Protein AF-A0A537FS49-F1 (afdb_monomer_lite)

pLDDT: mean 83.22, std 15.72, range [40.19, 95.0]

Radius of gyration: 16.28 Å; chains: 1; bounding box: 58×33×28 Å

Sequence (97 aa):
MPEQEGSMQKQVPAKKRISKLELAKYDTTPLYFYTEKDSLNRVTVLKETGKEIYLVAGRYSKFEDDSRLYTPLTEEEKGEVEKQLRMGRKDALISFL

Secondary structure (DSSP, 8-state):
---------------EEEEHHHHTTB-SS-EEEEETTEEEEEEEEEEBTTSSEEEEEEEEEEEETTEEEEEPPPHHHHHHHHHHHHHH-TT-EEEE-

Structure (mmCIF, N/CA/C/O backbone):
data_AF-A0A537FS49-F1
#
_entry.id   AF-A0A537FS49-F1
#
loop_
_atom_site.group_PDB
_atom_site.id
_atom_site.type_symbol
_atom_site.la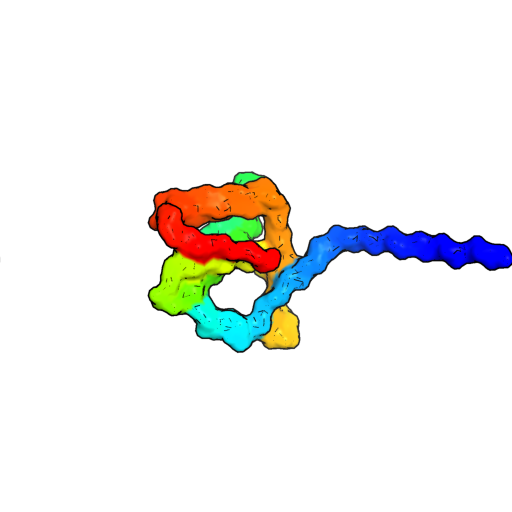bel_atom_id
_atom_site.label_alt_id
_atom_site.label_comp_id
_atom_site.label_asym_id
_atom_site.label_entity_id
_atom_site.label_seq_id
_atom_site.pdbx_PDB_ins_code
_atom_site.Cartn_x
_atom_site.Cartn_y
_atom_site.Cartn_z
_atom_site.occupancy
_atom_site.B_iso_or_equiv
_atom_site.auth_seq_id
_atom_site.auth_comp_id
_atom_site.auth_asym_id
_atom_site.auth_atom_id
_atom_site.pdbx_PDB_model_num
ATOM 1 N N . MET A 1 1 ? 46.781 -18.198 -8.111 1.00 43.09 1 MET A N 1
ATOM 2 C CA . MET A 1 1 ? 46.338 -17.029 -8.897 1.00 43.09 1 MET A CA 1
ATOM 3 C C . MET A 1 1 ? 44.842 -16.881 -8.666 1.00 43.09 1 MET A C 1
ATOM 5 O O . MET A 1 1 ? 44.166 -17.895 -8.795 1.00 43.09 1 MET A O 1
ATOM 9 N N . PRO A 1 2 ? 44.354 -15.724 -8.191 1.00 50.09 2 PRO A N 1
ATOM 10 C CA . PRO A 1 2 ? 42.953 -15.523 -7.840 1.00 50.09 2 PRO A CA 1
ATOM 11 C C . PRO A 1 2 ? 42.185 -14.880 -9.002 1.00 50.09 2 PRO A C 1
ATOM 13 O O . PRO A 1 2 ? 42.640 -13.883 -9.551 1.00 50.09 2 PRO A O 1
ATOM 16 N N . GLU A 1 3 ? 40.997 -15.388 -9.317 1.00 42.94 3 GLU A N 1
ATOM 17 C CA . GLU A 1 3 ? 39.983 -14.647 -10.074 1.00 42.94 3 GLU A CA 1
ATOM 18 C C . GLU A 1 3 ? 38.711 -14.622 -9.224 1.00 42.94 3 GLU A C 1
ATOM 20 O O . GLU A 1 3 ? 37.890 -15.535 -9.229 1.00 42.94 3 GLU A O 1
ATOM 25 N N . GLN A 1 4 ? 38.609 -13.583 -8.390 1.00 50.09 4 GLN A N 1
ATOM 26 C CA . GLN A 1 4 ? 37.340 -13.163 -7.814 1.00 50.09 4 GLN A CA 1
ATOM 27 C C . GLN A 1 4 ? 36.572 -12.420 -8.908 1.00 50.09 4 GLN A C 1
ATOM 29 O O . GLN A 1 4 ? 36.766 -11.221 -9.099 1.00 50.09 4 GLN A O 1
ATOM 34 N N . GLU A 1 5 ? 35.706 -13.123 -9.635 1.00 45.41 5 GLU A N 1
ATOM 35 C CA . GLU A 1 5 ? 34.722 -12.458 -10.483 1.00 45.41 5 GLU A CA 1
ATOM 36 C C . GLU A 1 5 ? 33.678 -11.766 -9.602 1.00 45.41 5 GLU A C 1
ATOM 38 O O . GLU A 1 5 ? 32.971 -12.370 -8.787 1.00 45.41 5 GLU A O 1
ATOM 43 N N . GLY A 1 6 ? 33.648 -10.442 -9.738 1.00 42.97 6 GLY A N 1
ATOM 44 C CA . GLY A 1 6 ? 32.782 -9.545 -9.003 1.00 42.97 6 GLY A CA 1
ATOM 45 C C . GLY A 1 6 ? 31.316 -9.868 -9.244 1.00 42.97 6 GLY A C 1
ATOM 46 O O . GLY A 1 6 ? 30.768 -9.635 -10.319 1.00 42.97 6 GLY A O 1
ATOM 47 N N . SER A 1 7 ? 30.642 -10.301 -8.185 1.00 44.09 7 SER A N 1
ATOM 48 C CA . SER A 1 7 ? 29.191 -10.219 -8.098 1.00 44.09 7 SER A CA 1
ATOM 49 C C . SER A 1 7 ? 28.800 -8.751 -7.925 1.00 44.09 7 SER A C 1
ATOM 51 O O . SER A 1 7 ? 28.467 -8.306 -6.830 1.00 44.09 7 SER A O 1
ATOM 53 N N . MET A 1 8 ? 28.822 -7.977 -9.012 1.00 41.59 8 MET A N 1
ATOM 54 C CA . MET A 1 8 ? 27.993 -6.779 -9.113 1.00 41.59 8 MET A CA 1
ATOM 55 C C . MET A 1 8 ? 26.540 -7.251 -9.191 1.00 41.59 8 MET A C 1
ATOM 57 O O . MET A 1 8 ? 25.914 -7.263 -10.252 1.00 41.59 8 MET A O 1
ATOM 61 N N . GLN A 1 9 ? 25.997 -7.673 -8.046 1.00 45.28 9 GLN A N 1
ATOM 62 C CA . GLN A 1 9 ? 24.561 -7.711 -7.851 1.00 45.28 9 GLN A CA 1
ATOM 63 C C . GLN A 1 9 ? 24.098 -6.270 -8.032 1.00 45.28 9 GLN A C 1
ATOM 65 O O . GLN A 1 9 ? 24.189 -5.448 -7.121 1.00 45.28 9 GLN A O 1
ATOM 70 N N . LYS A 1 10 ? 23.626 -5.949 -9.242 1.00 42.06 10 LYS A N 1
ATOM 71 C CA . LYS A 1 10 ? 22.656 -4.879 -9.433 1.00 42.06 10 LYS A CA 1
ATOM 72 C C . LYS A 1 10 ? 21.600 -5.150 -8.371 1.00 42.06 10 LYS A C 1
ATOM 74 O O . LYS A 1 10 ? 20.866 -6.129 -8.497 1.00 42.06 10 LYS A O 1
ATOM 79 N N . GLN A 1 11 ? 21.610 -4.366 -7.294 1.00 40.19 11 GLN A N 1
ATOM 80 C CA . GLN A 1 11 ? 20.582 -4.380 -6.264 1.00 40.19 11 GLN A CA 1
ATOM 81 C C . GLN A 1 11 ? 19.295 -3.928 -6.947 1.00 40.19 11 GLN A C 1
ATOM 83 O O . GLN A 1 11 ? 18.888 -2.773 -6.872 1.00 40.19 11 GLN A O 1
ATOM 88 N N . VAL A 1 12 ? 18.678 -4.836 -7.700 1.00 50.66 12 VAL A N 1
ATOM 89 C CA . VAL A 1 12 ? 17.267 -4.732 -8.002 1.00 50.66 12 VAL A CA 1
ATOM 90 C C . VAL A 1 12 ? 16.600 -4.702 -6.635 1.00 50.66 12 VAL A C 1
ATOM 92 O O . VAL A 1 12 ? 16.873 -5.595 -5.827 1.00 50.66 12 VAL A O 1
ATOM 95 N N . PRO A 1 13 ? 15.815 -3.662 -6.313 1.00 56.03 13 PRO A N 1
ATOM 96 C CA . PRO A 1 13 ? 15.153 -3.602 -5.026 1.00 56.03 13 PRO A CA 1
ATOM 97 C C . PRO A 1 13 ? 14.389 -4.911 -4.847 1.00 56.03 13 PRO A C 1
ATOM 99 O O . PRO A 1 13 ? 13.525 -5.244 -5.664 1.00 56.03 13 PRO A O 1
ATOM 102 N N . ALA A 1 14 ? 14.792 -5.700 -3.846 1.00 64.19 14 ALA A N 1
ATOM 103 C CA . ALA A 1 14 ? 14.229 -7.019 -3.619 1.00 64.19 14 ALA A CA 1
ATOM 104 C C . ALA A 1 14 ? 12.719 -6.845 -3.466 1.00 64.19 14 ALA A C 1
ATOM 106 O O . ALA A 1 14 ? 12.258 -6.163 -2.547 1.00 64.19 14 ALA A O 1
ATOM 107 N N . LYS A 1 15 ? 11.957 -7.392 -4.422 1.00 75.50 15 LYS A N 1
ATOM 108 C CA . LYS A 1 15 ? 10.500 -7.274 -4.426 1.00 75.50 15 LYS A CA 1
ATOM 109 C C . LYS A 1 15 ? 9.989 -7.790 -3.092 1.00 75.50 15 LYS A C 1
ATOM 111 O O . LYS A 1 15 ? 10.304 -8.909 -2.685 1.00 75.50 15 LYS A O 1
ATOM 116 N N . LYS A 1 16 ? 9.224 -6.958 -2.404 1.00 85.88 16 LYS A N 1
ATOM 117 C CA . LYS A 1 16 ? 8.678 -7.304 -1.104 1.00 85.88 16 LYS A CA 1
ATOM 118 C C . LYS A 1 16 ? 7.420 -8.137 -1.295 1.00 85.88 16 LYS A C 1
ATOM 120 O O . LYS A 1 16 ? 6.641 -7.880 -2.210 1.00 85.88 16 LYS A O 1
ATOM 125 N N . ARG A 1 17 ? 7.232 -9.148 -0.450 1.00 89.81 17 ARG A N 1
ATOM 126 C CA . ARG A 1 17 ? 6.129 -10.110 -0.558 1.00 89.81 17 ARG A CA 1
ATOM 127 C C . ARG A 1 17 ? 5.203 -10.021 0.645 1.00 89.81 17 ARG A C 1
ATOM 129 O O . ARG A 1 17 ? 5.673 -9.895 1.770 1.00 89.81 17 ARG A O 1
ATOM 136 N N . ILE A 1 18 ? 3.905 -10.132 0.388 1.00 90.38 18 ILE A N 1
ATOM 137 C CA . ILE A 1 18 ? 2.863 -10.309 1.401 1.00 90.38 18 ILE A CA 1
ATOM 138 C C . ILE A 1 18 ? 2.107 -11.587 1.052 1.00 90.38 18 ILE A C 1
ATOM 140 O O . ILE A 1 18 ? 1.468 -11.659 -0.000 1.00 90.38 18 ILE A O 1
ATOM 144 N N . SER A 1 19 ? 2.181 -12.589 1.925 1.00 90.25 19 SER A N 1
ATOM 145 C CA . SER A 1 19 ? 1.436 -13.842 1.780 1.00 90.25 19 SER A CA 1
ATOM 146 C C . SER A 1 19 ? -0.065 -13.602 1.937 1.00 90.25 19 SER A C 1
ATOM 148 O O . SER A 1 19 ? -0.477 -12.697 2.662 1.00 90.25 19 SER A O 1
ATOM 150 N N . LYS A 1 20 ? -0.911 -14.441 1.339 1.00 88.69 20 LYS A N 1
ATOM 151 C CA . LYS A 1 20 ? -2.375 -14.348 1.477 1.00 88.69 20 LYS A CA 1
ATOM 152 C C . LYS A 1 20 ? -2.866 -14.387 2.927 1.00 88.69 20 LYS A C 1
ATOM 154 O O . LYS A 1 20 ? -3.817 -13.685 3.255 1.00 88.69 20 LYS A O 1
ATOM 159 N N . LEU A 1 21 ? -2.211 -15.170 3.790 1.00 89.31 21 LEU A N 1
ATOM 160 C CA . LEU A 1 21 ? -2.532 -15.229 5.221 1.00 89.31 21 LEU A CA 1
ATOM 161 C C . LEU A 1 21 ? -2.325 -13.871 5.906 1.00 89.31 21 LEU A C 1
ATOM 163 O O . LEU A 1 21 ? -3.187 -13.420 6.652 1.00 89.31 21 LEU A O 1
ATOM 167 N N . GLU A 1 22 ? -1.211 -13.198 5.612 1.00 89.81 22 GLU A N 1
ATOM 168 C CA . GLU A 1 22 ? -0.951 -11.844 6.111 1.00 89.81 22 GLU A CA 1
ATOM 169 C C . GLU A 1 22 ? -1.925 -10.843 5.490 1.00 89.81 22 GLU A C 1
ATOM 171 O O . GLU A 1 22 ? -2.458 -9.981 6.183 1.00 89.81 22 GLU A O 1
ATOM 176 N N . LEU A 1 23 ? -2.226 -11.002 4.197 1.00 89.44 23 LEU A N 1
ATOM 177 C CA . LEU A 1 23 ? -3.180 -10.161 3.486 1.00 89.44 23 LEU A CA 1
ATOM 178 C C . LEU A 1 23 ? -4.580 -10.201 4.124 1.00 89.44 23 LEU A C 1
ATOM 180 O O . LEU A 1 23 ? -5.265 -9.184 4.126 1.00 89.44 23 LEU A O 1
ATOM 184 N N . ALA A 1 24 ? -4.983 -11.338 4.701 1.00 91.25 24 ALA A N 1
ATOM 185 C CA . ALA A 1 24 ? -6.280 -11.512 5.354 1.00 91.25 24 ALA A CA 1
ATOM 186 C C . ALA A 1 24 ? -6.470 -10.657 6.623 1.00 91.25 24 ALA A C 1
ATOM 188 O O . ALA A 1 24 ? -7.597 -10.503 7.085 1.00 91.25 24 ALA A O 1
ATOM 189 N N . LYS A 1 25 ? -5.395 -10.085 7.187 1.00 93.75 25 LYS A N 1
ATOM 190 C CA . LYS A 1 25 ? -5.477 -9.127 8.307 1.00 93.75 25 LYS A CA 1
ATOM 191 C C . LYS A 1 25 ? -5.980 -7.755 7.852 1.00 93.75 25 LYS A C 1
ATOM 193 O O . LYS A 1 25 ? -6.536 -6.990 8.646 1.00 93.75 25 LYS A O 1
ATOM 198 N N . TYR A 1 26 ? -5.770 -7.436 6.580 1.00 93.88 26 TYR A N 1
ATOM 199 C CA . TYR A 1 26 ? -6.116 -6.151 5.999 1.00 93.88 26 TYR A CA 1
ATOM 200 C C . TYR A 1 26 ? -7.518 -6.160 5.405 1.00 93.88 26 TYR A C 1
ATOM 202 O O . TYR A 1 26 ? -8.075 -7.202 5.062 1.00 93.88 26 TYR A O 1
ATOM 210 N N . ASP A 1 27 ? -8.068 -4.963 5.272 1.00 92.75 27 ASP A N 1
ATOM 211 C CA . ASP A 1 27 ? -9.346 -4.727 4.638 1.00 92.75 27 ASP A CA 1
ATOM 212 C C . ASP A 1 27 ? -9.319 -5.203 3.179 1.00 92.75 27 ASP A C 1
ATOM 214 O O . ASP A 1 27 ? -8.301 -5.121 2.480 1.00 92.75 27 ASP A O 1
ATOM 218 N N . THR A 1 28 ? -10.460 -5.694 2.701 1.00 86.19 28 THR A N 1
ATOM 219 C CA . THR A 1 28 ? -10.566 -6.273 1.350 1.00 86.19 28 THR A CA 1
ATOM 220 C C . THR A 1 28 ? -10.384 -5.227 0.253 1.00 86.19 28 THR A C 1
ATOM 222 O O . THR A 1 28 ? -9.985 -5.564 -0.866 1.00 86.19 28 THR A O 1
ATOM 225 N N . THR A 1 29 ? -10.638 -3.957 0.582 1.00 88.81 29 THR A N 1
ATOM 226 C CA . THR A 1 29 ? -10.499 -2.823 -0.330 1.00 88.81 29 THR A CA 1
ATOM 227 C C . THR A 1 29 ? -9.196 -2.071 -0.041 1.00 88.81 29 THR A C 1
ATOM 229 O O . THR A 1 29 ? -9.134 -1.298 0.919 1.00 88.81 29 THR A O 1
ATOM 232 N N . PRO A 1 30 ? -8.137 -2.265 -0.849 1.00 90.25 30 PRO A N 1
ATOM 233 C CA . PRO A 1 30 ? -6.911 -1.491 -0.716 1.00 90.25 30 PRO A CA 1
ATOM 234 C C . PRO A 1 30 ? -7.145 -0.021 -1.075 1.00 90.25 30 PRO A C 1
ATOM 236 O O . PRO A 1 30 ? -7.960 0.317 -1.933 1.00 90.25 30 PRO A O 1
ATOM 239 N N . LEU A 1 31 ? -6.361 0.850 -0.454 1.00 92.31 31 LEU A N 1
ATOM 240 C CA . LEU A 1 31 ? -6.282 2.258 -0.805 1.00 92.31 31 LEU A CA 1
ATOM 241 C C . LEU A 1 31 ? -5.202 2.448 -1.869 1.00 92.31 31 LEU A C 1
ATOM 243 O O . LEU A 1 31 ? -4.128 1.844 -1.793 1.00 92.31 31 LEU A O 1
ATOM 247 N N . TYR A 1 32 ? -5.480 3.309 -2.842 1.00 92.19 32 TYR A N 1
ATOM 248 C CA . TYR A 1 32 ? -4.544 3.630 -3.910 1.00 92.19 32 TYR A CA 1
ATOM 249 C C . TYR A 1 32 ? -4.121 5.088 -3.833 1.00 92.19 32 TYR A C 1
ATOM 251 O O . TYR A 1 32 ? -4.964 5.977 -3.742 1.00 92.19 32 TYR A O 1
ATOM 259 N N . PHE A 1 33 ? -2.813 5.303 -3.897 1.00 90.31 33 PHE A N 1
ATOM 260 C CA . PHE A 1 33 ? -2.204 6.625 -3.968 1.00 90.31 33 PHE A CA 1
ATOM 261 C C . PHE A 1 33 ? -1.361 6.725 -5.230 1.00 90.31 33 PHE A C 1
ATOM 263 O O . PHE A 1 33 ? -0.864 5.720 -5.738 1.00 90.31 33 PHE A O 1
ATOM 270 N N . TYR A 1 34 ? -1.203 7.940 -5.726 1.00 89.00 34 TYR A N 1
ATOM 271 C CA . TYR A 1 34 ? -0.365 8.241 -6.877 1.00 89.00 34 TYR A CA 1
ATOM 272 C C . TYR A 1 34 ? 0.743 9.165 -6.420 1.00 89.00 34 TYR A C 1
ATOM 274 O O . TYR A 1 34 ? 0.519 9.978 -5.515 1.00 89.00 34 TYR A O 1
ATOM 282 N N . THR A 1 35 ? 1.919 9.002 -7.021 1.00 85.38 35 THR A N 1
ATOM 283 C CA . THR A 1 35 ? 3.028 9.906 -6.759 1.00 85.38 35 THR A CA 1
ATOM 284 C C . THR A 1 35 ? 3.226 10.894 -7.899 1.00 85.38 35 THR A C 1
ATOM 286 O O . THR A 1 35 ? 2.864 10.606 -9.043 1.00 85.38 35 THR A O 1
ATOM 289 N N . GLU A 1 36 ? 3.804 12.060 -7.614 1.00 81.12 36 GLU A N 1
ATOM 290 C CA . GLU A 1 36 ? 4.082 13.081 -8.638 1.00 81.12 36 GLU A CA 1
ATOM 291 C C . GLU A 1 36 ? 5.024 12.543 -9.723 1.00 81.12 36 GLU A C 1
ATOM 293 O O . GLU A 1 36 ? 4.847 12.791 -10.914 1.00 81.12 36 GLU A O 1
ATOM 298 N N . LYS A 1 37 ? 5.999 11.729 -9.309 1.00 76.81 37 LYS A N 1
ATOM 299 C CA . LYS A 1 37 ? 7.005 11.122 -10.188 1.00 76.81 37 LYS A CA 1
ATOM 300 C C . LYS A 1 37 ? 6.427 10.051 -11.114 1.00 76.81 37 LYS A C 1
ATOM 302 O O . LYS A 1 37 ? 6.982 9.800 -12.179 1.00 76.81 37 LYS A O 1
ATOM 307 N N . ASP A 1 38 ? 5.338 9.407 -10.700 1.00 71.25 38 ASP A N 1
ATOM 308 C CA . ASP A 1 38 ? 4.686 8.365 -11.479 1.00 71.25 38 ASP A CA 1
ATOM 309 C C . ASP A 1 38 ? 3.184 8.322 -11.170 1.00 71.25 38 ASP A C 1
ATOM 311 O O . ASP A 1 38 ? 2.688 7.558 -10.334 1.00 71.25 38 ASP A O 1
ATOM 315 N N . SER A 1 39 ? 2.451 9.185 -11.870 1.00 75.38 39 SER A N 1
ATOM 316 C CA . SER A 1 39 ? 1.007 9.345 -11.686 1.00 75.38 39 SER A CA 1
ATOM 317 C C . SER A 1 39 ? 0.184 8.222 -12.326 1.00 75.38 39 SER A C 1
ATOM 319 O O . SER A 1 39 ? -1.033 8.192 -12.172 1.00 75.38 39 SER A O 1
ATOM 321 N N . LEU A 1 40 ? 0.825 7.297 -13.047 1.00 76.94 40 LEU A N 1
ATOM 322 C CA . LEU A 1 40 ? 0.168 6.166 -13.706 1.00 76.94 40 LEU A CA 1
ATOM 323 C C . LEU A 1 40 ? 0.283 4.879 -12.876 1.00 76.94 40 LEU A C 1
ATOM 325 O O . LEU A 1 40 ? -0.615 4.034 -12.911 1.00 76.94 40 LEU A O 1
ATOM 329 N N . ASN A 1 41 ? 1.350 4.729 -12.089 1.00 83.88 41 ASN A N 1
ATOM 330 C CA . ASN A 1 41 ? 1.596 3.549 -11.271 1.00 83.88 41 ASN A CA 1
ATOM 331 C C . ASN A 1 41 ? 1.146 3.755 -9.825 1.00 83.88 41 ASN A C 1
ATOM 333 O O . ASN A 1 41 ? 1.886 4.247 -8.969 1.00 83.88 41 ASN A O 1
ATOM 337 N N . ARG A 1 42 ? -0.063 3.263 -9.540 1.00 90.62 42 ARG A N 1
ATOM 338 C CA . ARG A 1 42 ? -0.663 3.293 -8.203 1.00 90.62 42 ARG A CA 1
ATOM 339 C C . ARG A 1 42 ? 0.189 2.582 -7.145 1.00 90.62 42 ARG A C 1
ATOM 341 O O . ARG A 1 42 ? 0.580 1.418 -7.285 1.00 90.62 42 ARG A O 1
ATOM 348 N N . VAL A 1 43 ? 0.377 3.265 -6.027 1.00 93.00 43 VAL A N 1
ATOM 349 C CA . VAL A 1 43 ? 0.879 2.713 -4.774 1.00 93.00 43 VAL A CA 1
ATOM 350 C C . VAL A 1 43 ? -0.272 2.044 -4.039 1.00 93.00 43 VAL A C 1
ATOM 352 O O . VAL A 1 43 ? -1.329 2.636 -3.842 1.00 93.00 43 VAL A O 1
ATOM 355 N N . THR A 1 44 ? -0.065 0.799 -3.626 1.00 94.38 44 THR A N 1
ATOM 356 C CA . THR A 1 44 ? -1.017 0.041 -2.816 1.00 94.38 44 THR A CA 1
ATOM 357 C C . THR A 1 44 ? -0.756 0.292 -1.339 1.00 94.38 44 THR A C 1
ATOM 359 O O . THR A 1 44 ? 0.355 0.077 -0.849 1.00 94.38 44 THR A O 1
ATOM 362 N N . VAL A 1 45 ? -1.804 0.690 -0.627 1.00 94.56 45 VAL A N 1
ATOM 363 C CA . VAL A 1 45 ? -1.820 0.839 0.825 1.00 94.56 45 VAL A CA 1
ATOM 364 C C . VAL A 1 45 ? -2.912 -0.061 1.391 1.00 94.56 45 VAL A C 1
ATOM 366 O O . VAL A 1 45 ? -4.055 -0.041 0.939 1.00 94.56 45 VAL A O 1
ATOM 369 N N . LEU A 1 46 ? -2.555 -0.871 2.378 1.00 94.88 46 LEU A N 1
ATOM 370 C CA . LEU A 1 46 ? -3.440 -1.822 3.035 1.00 94.88 46 LEU A CA 1
ATOM 371 C C . LEU A 1 46 ? -3.778 -1.303 4.430 1.00 94.88 46 LEU A C 1
ATOM 373 O O . LEU A 1 46 ? -2.878 -0.951 5.184 1.00 94.88 46 LEU A O 1
ATOM 377 N N . LYS A 1 47 ? -5.060 -1.250 4.784 1.00 95.00 47 LYS A N 1
ATOM 378 C CA . LYS A 1 47 ? -5.513 -0.862 6.126 1.00 95.00 47 LYS A CA 1
ATOM 379 C C . LYS A 1 47 ? -5.815 -2.123 6.928 1.00 95.00 47 LYS A C 1
ATOM 381 O O . LYS A 1 47 ? -6.488 -2.995 6.398 1.00 95.00 47 LYS A O 1
ATOM 386 N N . GLU A 1 48 ? -5.333 -2.257 8.160 1.00 93.81 48 GLU A N 1
ATOM 387 C CA . GLU A 1 48 ? -5.751 -3.374 9.019 1.00 93.81 48 GLU A CA 1
ATOM 388 C C . GLU A 1 48 ? -7.251 -3.280 9.333 1.00 93.81 48 GLU A C 1
ATOM 390 O O . GLU A 1 48 ? -7.773 -2.205 9.643 1.00 93.81 48 GLU A O 1
ATOM 395 N N . THR A 1 49 ? -7.951 -4.414 9.270 1.00 91.81 49 THR A N 1
ATOM 396 C CA . THR A 1 49 ? -9.406 -4.460 9.467 1.00 91.81 49 THR A CA 1
ATOM 397 C C . THR A 1 49 ? -9.781 -3.924 10.849 1.00 91.81 49 THR A C 1
ATOM 399 O O . THR A 1 49 ? -9.264 -4.380 11.869 1.00 91.81 49 THR A O 1
ATOM 402 N N . GLY A 1 50 ? -10.689 -2.944 10.886 1.00 89.56 50 GLY A N 1
ATOM 403 C CA . GLY A 1 50 ? -11.184 -2.350 12.133 1.00 89.56 50 GLY A CA 1
ATOM 404 C C . GLY A 1 50 ? -10.181 -1.470 12.892 1.00 89.56 50 GLY A C 1
ATOM 405 O O . GLY A 1 50 ? -10.484 -1.055 14.007 1.00 89.56 50 GLY A O 1
ATOM 406 N N . LYS A 1 51 ? -9.008 -1.162 12.318 1.00 92.44 51 LYS A N 1
ATOM 407 C CA . LYS A 1 51 ? -7.969 -0.346 12.968 1.00 92.44 51 LYS A CA 1
ATOM 408 C C . LYS A 1 51 ? -7.497 0.803 12.083 1.00 92.44 51 LYS A C 1
ATOM 410 O O . LYS A 1 51 ? -7.597 0.750 10.862 1.00 92.44 51 LYS A O 1
ATOM 415 N N . GLU A 1 52 ? -6.904 1.827 12.687 1.00 91.44 52 GLU A N 1
ATOM 416 C CA . GLU A 1 52 ? -6.233 2.922 11.968 1.00 91.44 52 GLU A CA 1
ATOM 417 C C . GLU A 1 52 ? -4.740 2.637 11.744 1.00 91.44 52 GLU A C 1
ATOM 419 O O . GLU A 1 52 ? -3.879 3.486 11.962 1.00 91.44 52 GLU A O 1
ATOM 424 N N . ILE A 1 53 ? -4.435 1.413 11.308 1.00 93.38 53 ILE A N 1
ATOM 425 C CA . ILE A 1 53 ? -3.078 0.955 10.999 1.00 93.38 53 ILE A CA 1
ATOM 426 C C . ILE A 1 53 ? -2.988 0.714 9.495 1.00 93.38 53 ILE A C 1
ATOM 428 O O . ILE A 1 53 ? -3.819 0.004 8.930 1.00 93.38 53 ILE A O 1
ATOM 432 N N . TYR A 1 54 ? -1.992 1.309 8.847 1.00 94.12 54 TYR A N 1
ATOM 433 C CA . TYR A 1 54 ? -1.830 1.314 7.399 1.00 94.12 54 TYR A CA 1
ATOM 434 C C . TYR A 1 54 ? -0.443 0.795 7.021 1.00 94.12 54 TYR A C 1
ATOM 436 O O . TYR A 1 54 ? 0.575 1.310 7.475 1.00 94.12 54 TYR A O 1
ATOM 444 N N . LEU A 1 55 ? -0.402 -0.203 6.145 1.00 94.81 55 LEU A N 1
ATOM 445 C CA . LEU A 1 55 ? 0.809 -0.709 5.520 1.00 94.81 55 LEU A CA 1
ATOM 446 C C . LEU A 1 55 ? 0.906 -0.179 4.089 1.00 94.81 55 LEU A C 1
ATOM 448 O O . LEU A 1 55 ? 0.115 -0.543 3.217 1.00 94.81 55 LEU A O 1
ATOM 452 N N . VAL A 1 56 ? 1.912 0.643 3.823 1.00 95.00 56 VAL A N 1
ATOM 453 C CA . VAL A 1 56 ? 2.293 1.057 2.475 1.00 95.00 56 VAL A CA 1
ATOM 454 C C . VAL A 1 56 ? 3.085 -0.085 1.838 1.00 95.00 56 VAL A C 1
ATOM 456 O O . VAL A 1 56 ? 4.284 -0.240 2.069 1.00 95.00 56 VAL A O 1
ATOM 459 N N . ALA A 1 57 ? 2.394 -0.913 1.053 1.00 92.19 57 ALA A N 1
ATOM 460 C CA . ALA A 1 57 ? 2.974 -2.099 0.425 1.00 92.19 57 ALA A CA 1
ATOM 461 C C . ALA A 1 57 ? 3.886 -1.745 -0.760 1.00 92.19 57 ALA A C 1
ATOM 463 O O . ALA A 1 57 ? 4.843 -2.458 -1.045 1.00 92.19 57 ALA A O 1
ATOM 464 N N . GLY A 1 58 ? 3.602 -0.632 -1.440 1.00 92.69 58 GLY A N 1
ATOM 465 C CA . GLY A 1 58 ? 4.328 -0.186 -2.627 1.00 92.69 58 GLY A CA 1
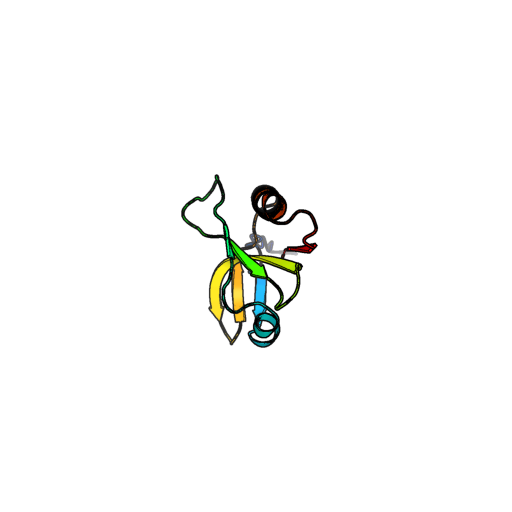ATOM 466 C C . GLY A 1 58 ? 3.564 -0.474 -3.91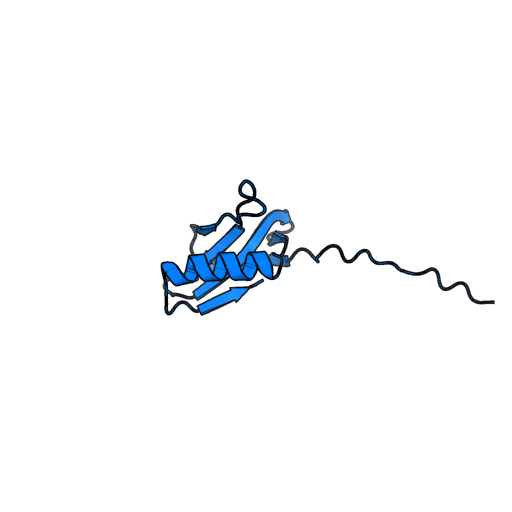4 1.00 92.69 58 GLY A C 1
ATOM 467 O O . GLY A 1 58 ? 2.336 -0.592 -3.915 1.00 92.69 58 GLY A O 1
ATOM 468 N N . ARG A 1 59 ? 4.265 -0.556 -5.044 1.00 92.12 59 ARG A N 1
ATOM 469 C CA . ARG A 1 59 ? 3.623 -0.748 -6.353 1.00 92.12 59 ARG A CA 1
ATOM 470 C C . ARG A 1 59 ? 3.389 -2.220 -6.614 1.00 92.12 59 ARG A C 1
ATOM 472 O O . ARG A 1 59 ? 4.336 -3.003 -6.591 1.00 92.12 59 ARG A O 1
ATOM 479 N N . TYR A 1 60 ? 2.141 -2.599 -6.869 1.00 90.94 60 TYR A N 1
ATOM 480 C CA . TYR A 1 60 ? 1.819 -3.988 -7.178 1.00 90.94 60 TYR A CA 1
ATOM 481 C C . TYR A 1 60 ? 2.597 -4.445 -8.417 1.00 90.94 60 TYR A C 1
ATOM 483 O O . TYR A 1 60 ? 2.500 -3.834 -9.476 1.00 90.94 60 TYR A O 1
ATOM 491 N N . SER A 1 61 ? 3.373 -5.515 -8.261 1.00 89.12 61 SER A N 1
ATOM 492 C CA . SER A 1 61 ? 4.138 -6.134 -9.342 1.00 89.12 61 SER A CA 1
ATOM 493 C C . SER A 1 61 ? 3.369 -7.309 -9.940 1.00 89.12 61 SER A C 1
ATOM 495 O O . SER A 1 61 ? 3.054 -7.308 -11.125 1.00 89.12 61 SER A O 1
ATOM 497 N N . LYS A 1 62 ? 3.115 -8.345 -9.134 1.00 89.88 62 LYS A N 1
ATOM 498 C CA . LYS A 1 62 ? 2.472 -9.594 -9.566 1.00 89.88 62 LYS A CA 1
ATOM 499 C C . LYS A 1 62 ? 2.017 -10.422 -8.365 1.00 89.88 62 LYS A C 1
ATOM 501 O O . LYS A 1 62 ? 2.379 -10.122 -7.228 1.00 89.88 62 LYS A O 1
ATOM 506 N N . PHE A 1 63 ? 1.273 -11.485 -8.637 1.00 87.94 63 PHE A N 1
ATOM 507 C CA . PHE A 1 63 ? 0.954 -12.539 -7.680 1.00 87.94 63 PHE A CA 1
ATOM 508 C C . PHE A 1 63 ? 1.779 -13.787 -8.020 1.00 87.94 63 PHE A C 1
ATOM 510 O O . PHE A 1 63 ? 1.862 -14.151 -9.191 1.00 87.94 63 PHE A O 1
ATOM 517 N N . GLU A 1 64 ? 2.418 -14.403 -7.028 1.00 90.00 64 GLU A N 1
ATOM 518 C CA . GLU A 1 64 ? 3.272 -15.592 -7.175 1.00 90.00 64 GLU A CA 1
ATOM 519 C C . GLU A 1 64 ? 3.175 -16.437 -5.903 1.00 90.00 64 GLU A C 1
ATOM 521 O O . GLU A 1 64 ? 3.232 -15.870 -4.815 1.00 90.00 64 GLU A O 1
ATOM 526 N N . ASP A 1 65 ? 3.003 -17.757 -6.041 1.00 82.00 65 ASP A N 1
ATOM 527 C CA . ASP A 1 65 ? 2.957 -18.724 -4.928 1.00 82.00 65 ASP A CA 1
ATOM 528 C C . ASP A 1 65 ? 2.183 -18.219 -3.697 1.00 82.00 65 ASP A C 1
ATOM 530 O O . ASP A 1 65 ? 2.701 -18.095 -2.587 1.00 82.00 65 ASP A O 1
ATOM 534 N N . ASP A 1 66 ? 0.921 -17.850 -3.925 1.00 87.31 66 ASP A N 1
ATOM 535 C CA . ASP A 1 66 ? -0.007 -17.359 -2.897 1.00 87.31 66 ASP A CA 1
ATOM 536 C C . ASP A 1 66 ? 0.397 -16.024 -2.225 1.00 87.31 66 ASP A C 1
ATOM 538 O O . ASP A 1 66 ? -0.154 -15.614 -1.201 1.00 87.31 66 ASP A O 1
ATOM 542 N N . SER A 1 67 ? 1.345 -15.298 -2.818 1.00 89.38 67 SER A N 1
ATOM 543 C CA . SER A 1 67 ? 1.876 -14.035 -2.311 1.00 89.38 67 SER A CA 1
ATOM 544 C C . SER A 1 67 ? 1.710 -12.899 -3.316 1.00 89.38 67 SER A C 1
ATOM 546 O O . SER A 1 67 ? 1.926 -13.050 -4.518 1.00 89.38 67 SER A O 1
ATOM 548 N N . ARG A 1 68 ? 1.367 -11.705 -2.825 1.00 91.31 68 ARG A N 1
ATOM 549 C CA . ARG A 1 68 ? 1.427 -10.468 -3.613 1.00 91.31 68 ARG A CA 1
ATOM 550 C C . ARG A 1 68 ? 2.821 -9.872 -3.509 1.00 91.31 68 ARG A C 1
ATOM 552 O O . ARG A 1 68 ? 3.320 -9.651 -2.406 1.00 91.31 68 ARG A O 1
ATOM 559 N N . LEU A 1 69 ? 3.427 -9.595 -4.658 1.00 92.31 69 LEU A N 1
ATOM 560 C CA . LEU A 1 69 ? 4.713 -8.927 -4.752 1.00 92.31 69 LEU A CA 1
ATOM 561 C C . LEU A 1 69 ? 4.519 -7.451 -5.041 1.00 92.31 69 LEU A C 1
ATOM 563 O O . LEU A 1 69 ? 3.731 -7.065 -5.909 1.00 92.31 69 LEU A O 1
ATOM 567 N N . TYR A 1 70 ? 5.325 -6.651 -4.362 1.00 92.00 70 TYR A N 1
ATOM 568 C CA . TYR A 1 70 ? 5.352 -5.214 -4.496 1.00 92.00 70 TYR A CA 1
ATOM 569 C C . TYR A 1 70 ? 6.770 -4.731 -4.768 1.00 92.00 70 TYR A C 1
ATOM 571 O O . TYR A 1 70 ? 7.746 -5.200 -4.175 1.00 92.00 70 TYR A O 1
ATOM 579 N N . THR A 1 71 ? 6.876 -3.777 -5.682 1.00 91.19 71 THR A N 1
ATOM 580 C CA . THR A 1 71 ? 8.087 -2.987 -5.844 1.00 91.19 71 THR A CA 1
ATOM 581 C C . THR A 1 71 ? 8.108 -1.957 -4.717 1.00 91.19 71 THR A C 1
ATOM 583 O O . THR A 1 71 ? 7.134 -1.202 -4.585 1.00 91.19 71 THR A O 1
ATOM 586 N N . PRO A 1 72 ? 9.169 -1.925 -3.893 1.00 89.19 72 PRO A N 1
ATOM 587 C CA . PRO A 1 72 ? 9.270 -0.944 -2.827 1.00 89.19 72 PRO A CA 1
ATOM 588 C C . PRO A 1 72 ? 9.368 0.465 -3.413 1.00 89.19 72 PRO A C 1
ATOM 590 O O . PRO A 1 72 ? 9.838 0.667 -4.533 1.00 89.19 72 PRO A O 1
ATOM 593 N N . LEU A 1 73 ? 8.903 1.427 -2.630 1.00 89.69 73 LEU A N 1
ATOM 594 C CA . LEU A 1 73 ? 8.963 2.846 -2.956 1.00 89.69 73 LEU A CA 1
ATOM 595 C C . LEU A 1 73 ? 10.326 3.427 -2.577 1.00 89.69 73 LEU A C 1
ATOM 597 O O . LEU A 1 73 ? 10.954 2.958 -1.619 1.00 89.69 73 LEU A O 1
ATOM 601 N N . THR A 1 74 ? 10.750 4.476 -3.277 1.00 89.75 74 THR A N 1
ATOM 602 C CA . THR A 1 74 ? 11.883 5.305 -2.843 1.00 89.75 74 THR A CA 1
ATOM 603 C C . THR A 1 74 ? 11.517 6.119 -1.600 1.00 89.75 74 THR A C 1
ATOM 605 O O . THR A 1 74 ? 10.344 6.259 -1.259 1.00 89.75 74 THR A O 1
ATOM 608 N N . GLU A 1 75 ? 12.506 6.668 -0.893 1.00 90.06 75 GLU A N 1
ATOM 609 C CA . GLU A 1 75 ? 12.249 7.504 0.292 1.00 90.06 75 GLU A CA 1
ATOM 610 C C . GLU A 1 75 ? 11.393 8.737 -0.028 1.00 90.06 75 GLU A C 1
ATOM 612 O O . GLU A 1 75 ? 10.491 9.071 0.738 1.00 90.06 75 GLU A O 1
ATOM 617 N N . GLU A 1 76 ? 11.610 9.348 -1.197 1.00 89.81 76 GLU A N 1
ATOM 618 C CA . GLU A 1 76 ? 10.798 10.460 -1.707 1.00 89.81 76 GLU A CA 1
ATOM 619 C C . GLU A 1 76 ? 9.317 10.060 -1.811 1.00 89.81 76 GLU A C 1
ATOM 621 O O . GLU A 1 76 ? 8.430 10.716 -1.265 1.00 89.81 76 GLU A O 1
ATOM 626 N N . GLU A 1 77 ? 9.054 8.922 -2.455 1.00 90.56 77 GLU A N 1
ATOM 627 C CA . GLU A 1 77 ? 7.706 8.394 -2.665 1.00 90.56 77 GLU A CA 1
ATOM 628 C C . GLU A 1 77 ? 7.040 7.984 -1.350 1.00 90.56 77 GLU A C 1
ATOM 630 O O . GLU A 1 77 ? 5.840 8.190 -1.166 1.00 90.56 77 GLU A O 1
ATOM 635 N N . LYS A 1 78 ? 7.814 7.425 -0.412 1.00 91.56 78 LYS A N 1
ATOM 636 C CA . LYS A 1 78 ? 7.325 7.100 0.933 1.00 91.56 78 LYS A CA 1
ATOM 637 C C . LYS A 1 78 ? 6.860 8.354 1.663 1.00 91.56 78 LYS A C 1
ATOM 639 O O . LYS A 1 78 ? 5.764 8.337 2.218 1.00 91.56 78 LYS A O 1
ATOM 644 N N . GLY A 1 79 ? 7.656 9.424 1.633 1.00 91.56 79 GLY A N 1
ATOM 645 C CA . GLY A 1 79 ? 7.313 10.694 2.275 1.00 91.56 79 GLY A CA 1
ATOM 646 C C . GLY A 1 79 ? 6.045 11.318 1.694 1.00 91.56 79 GLY A C 1
ATOM 647 O O . GLY A 1 79 ? 5.184 11.798 2.4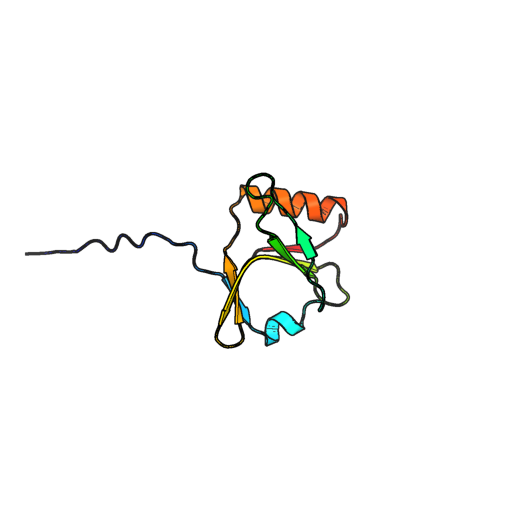32 1.00 91.56 79 GLY A O 1
ATOM 648 N N . GLU A 1 80 ? 5.878 11.251 0.375 1.00 92.19 80 GLU A N 1
ATOM 649 C CA . GLU A 1 80 ? 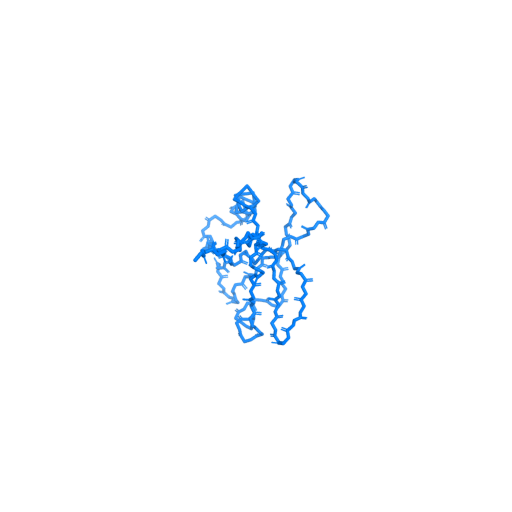4.691 11.776 -0.295 1.00 92.19 80 GLU A CA 1
ATOM 650 C C . GLU A 1 80 ? 3.424 10.978 0.044 1.00 92.19 80 GLU A C 1
ATOM 652 O O . GLU A 1 80 ? 2.398 11.559 0.407 1.00 92.19 80 GLU A O 1
ATOM 657 N N . VAL A 1 81 ? 3.498 9.644 -0.005 1.00 91.88 81 VAL A N 1
ATOM 658 C CA . VAL A 1 81 ? 2.373 8.766 0.350 1.00 91.88 81 VAL A CA 1
ATOM 659 C C . VAL A 1 81 ? 2.021 8.899 1.833 1.00 91.88 81 VAL A C 1
ATOM 661 O O . VAL A 1 81 ? 0.839 8.949 2.175 1.00 91.88 81 VAL A O 1
ATOM 664 N N . GLU A 1 82 ? 3.014 9.020 2.719 1.00 92.81 82 GLU A N 1
ATOM 665 C CA . GLU A 1 82 ? 2.788 9.265 4.147 1.00 92.81 82 GLU A CA 1
ATOM 666 C C . GLU A 1 82 ? 2.062 10.589 4.384 1.00 92.81 82 GLU A C 1
ATOM 668 O O . GLU A 1 82 ? 1.068 10.631 5.114 1.00 92.81 82 GLU A O 1
ATOM 673 N N . LYS A 1 83 ? 2.516 11.666 3.733 1.00 91.75 83 LYS A N 1
ATOM 674 C CA . LYS A 1 83 ? 1.886 12.985 3.825 1.00 91.75 83 LYS A CA 1
ATOM 675 C C . LYS A 1 83 ? 0.425 12.926 3.379 1.00 91.75 83 LYS A C 1
ATOM 677 O O . LYS A 1 83 ? -0.445 13.417 4.098 1.00 91.75 83 LYS A O 1
ATOM 682 N N . GLN A 1 84 ? 0.143 12.285 2.242 1.00 90.69 84 GLN A N 1
ATOM 683 C CA . GLN A 1 84 ? -1.225 12.100 1.743 1.00 90.69 84 GLN A CA 1
ATOM 684 C C . GLN A 1 84 ? -2.089 11.282 2.721 1.00 90.69 84 GLN A C 1
ATOM 686 O O . GLN A 1 84 ? -3.229 11.655 3.004 1.00 90.69 84 GLN A O 1
ATOM 691 N N . LEU A 1 85 ? -1.547 10.201 3.295 1.00 90.50 85 LEU A N 1
ATOM 692 C CA . LEU A 1 85 ? -2.224 9.389 4.312 1.00 90.50 85 LEU A CA 1
ATOM 693 C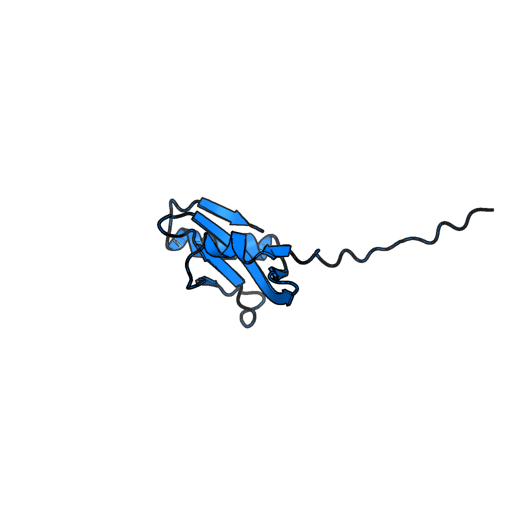 C . LEU A 1 85 ? -2.573 10.201 5.564 1.00 90.50 85 LEU A C 1
ATOM 695 O O . LEU A 1 85 ? -3.711 10.135 6.036 1.00 90.50 85 LEU A O 1
ATOM 699 N N . ARG A 1 86 ? -1.622 10.989 6.075 1.00 90.88 86 ARG A N 1
ATOM 700 C CA . ARG A 1 86 ? -1.793 11.790 7.294 1.00 90.88 86 ARG A CA 1
ATOM 701 C C . ARG A 1 86 ? -2.715 12.991 7.118 1.00 90.88 86 ARG A C 1
ATOM 703 O O . ARG A 1 86 ? -3.333 13.406 8.095 1.00 90.88 86 ARG A O 1
ATOM 710 N N . MET A 1 87 ? -2.863 13.529 5.904 1.00 86.62 87 MET A N 1
ATOM 711 C CA . MET A 1 87 ? -3.838 14.599 5.642 1.00 86.62 87 MET A CA 1
ATOM 712 C C . MET A 1 87 ? -5.272 14.153 5.954 1.00 86.62 87 MET A C 1
ATOM 714 O O . MET A 1 87 ? -6.047 14.942 6.489 1.00 86.62 87 MET A O 1
ATOM 718 N N . GLY A 1 88 ? -5.609 12.892 5.665 1.00 77.75 88 GLY A N 1
ATOM 719 C CA . GLY A 1 88 ? -6.916 12.317 5.990 1.00 77.75 88 GLY A CA 1
ATOM 720 C C . GLY A 1 88 ? -6.987 11.609 7.347 1.00 77.75 88 GLY A C 1
ATOM 721 O O . GLY A 1 88 ? -8.084 11.461 7.877 1.00 77.75 88 GLY A O 1
ATOM 722 N N . ARG A 1 89 ? -5.853 11.147 7.900 1.00 84.44 89 ARG A N 1
ATOM 723 C CA . ARG A 1 89 ? -5.785 10.321 9.123 1.00 84.44 89 ARG A CA 1
ATOM 724 C C . ARG A 1 89 ? -4.589 10.713 10.001 1.00 84.44 89 ARG A C 1
ATOM 726 O O . ARG A 1 89 ? -3.524 10.106 9.917 1.00 84.44 89 ARG A O 1
ATOM 733 N N . LYS A 1 90 ? -4.747 11.754 10.821 1.00 80.25 90 LYS A N 1
ATOM 734 C CA . LYS A 1 90 ? -3.643 12.353 11.596 1.00 80.25 90 LYS A CA 1
ATOM 735 C C . LYS A 1 90 ? -3.014 11.401 12.623 1.00 80.25 90 LYS A C 1
ATOM 737 O O . LYS A 1 90 ? -1.802 11.450 12.802 1.00 80.25 90 LYS A O 1
ATOM 742 N N . ASP A 1 91 ? -3.814 10.523 13.220 1.00 86.12 91 ASP A N 1
ATOM 743 C CA . ASP A 1 91 ? -3.403 9.596 14.287 1.00 86.12 91 ASP A CA 1
ATOM 744 C C . ASP A 1 91 ? -3.124 8.166 13.785 1.00 86.12 91 ASP A C 1
ATOM 746 O O . ASP A 1 91 ? -2.920 7.240 14.569 1.00 86.12 91 ASP A O 1
ATOM 750 N N . ALA A 1 92 ? -3.107 7.966 12.465 1.00 88.81 92 ALA A N 1
ATOM 751 C CA . ALA A 1 92 ? -2.864 6.660 11.872 1.00 88.81 92 ALA A CA 1
ATOM 752 C C . ALA A 1 92 ? -1.433 6.159 12.113 1.00 88.81 92 ALA A C 1
ATOM 754 O O . ALA A 1 92 ? -0.455 6.871 11.869 1.00 88.81 92 ALA A O 1
ATOM 755 N N . LEU A 1 93 ? -1.304 4.880 12.472 1.00 92.94 93 LEU A N 1
ATOM 756 C CA . LEU A 1 93 ? -0.015 4.193 12.466 1.00 92.94 93 LEU A CA 1
ATOM 757 C C . LEU A 1 93 ? 0.310 3.764 11.037 1.00 92.94 93 LEU A C 1
ATOM 759 O O . LEU A 1 93 ? -0.426 2.983 10.436 1.00 92.94 93 LEU A O 1
ATOM 763 N N . ILE A 1 94 ? 1.411 4.271 10.490 1.00 93.94 94 ILE A N 1
ATOM 764 C CA . ILE A 1 94 ? 1.837 4.000 9.114 1.00 93.94 94 ILE A CA 1
ATOM 765 C C . ILE A 1 94 ? 3.124 3.177 9.155 1.00 93.94 94 ILE A C 1
ATOM 767 O O . ILE A 1 94 ? 4.066 3.506 9.870 1.00 93.94 94 ILE A O 1
ATOM 771 N N . SER A 1 95 ? 3.157 2.083 8.403 1.00 92.44 95 SER A N 1
ATOM 772 C CA . SER A 1 95 ? 4.327 1.221 8.225 1.00 92.44 95 SER A CA 1
ATOM 773 C C . SER A 1 95 ? 4.604 1.005 6.744 1.00 92.44 95 SER A C 1
ATOM 775 O O . SER A 1 95 ? 3.701 1.103 5.915 1.00 92.44 95 SER A O 1
ATOM 777 N N . PHE A 1 96 ? 5.851 0.686 6.405 1.00 91.31 96 PHE A N 1
ATOM 778 C CA . PHE A 1 96 ? 6.291 0.442 5.032 1.00 91.31 96 PHE A CA 1
ATOM 779 C C . PHE A 1 96 ? 6.825 -0.979 4.905 1.00 91.31 96 PHE A C 1
ATOM 781 O O . PHE A 1 96 ? 7.511 -1.463 5.805 1.00 91.31 96 PHE A O 1
ATOM 788 N N . LEU A 1 97 ? 6.505 -1.625 3.786 1.00 86.88 97 LEU A N 1
ATOM 789 C CA . LEU A 1 97 ? 6.909 -2.999 3.501 1.00 86.88 97 LEU A CA 1
ATOM 790 C C . LEU A 1 97 ? 8.403 -3.129 3.142 1.00 86.88 97 LEU A C 1
ATOM 792 O O . LEU A 1 97 ? 8.946 -2.276 2.403 1.00 86.88 97 LEU A O 1
#

Foldseek 3Di:
DDDPDDPPPPCQPPWDKDALVNLVQFDPDWDWDADPVGRPFTFTWTHGPPDLEIERAAGFDDDDPRITTHRFDDPNRVVVVVVVSCVVPVPGHYHYD